Protein AF-A0A7C7SY22-F1 (afdb_monomer_lite)

Foldseek 3Di:
DDPVVVVVVCVVVVHDDDDADDLLVQLVVVPDDDDVPPRSPCCCVVPVVSSVVSVVVRVD

Secondary structure (DSSP, 8-state):
--HHHHHHHHHHTT--------HHHHHHHTTPPPPTTSTTTTHHHH-HHHHHHHHHHTT-

Radius of gyration: 15.14 Å; chains: 1; bounding box: 31×20×37 Å

pLDDT: mean 92.44, std 7.59, range [66.0, 98.56]

Sequence (60 aa):
MNRYNSLMKRVRNGECILIDGATGTEVERKGVPQLKNAWNGGAALSHPDIVRQVHQDYIN

Structure (mmCIF, N/CA/C/O backbone):
data_AF-A0A7C7SY22-F1
#
_entry.id   AF-A0A7C7SY22-F1
#
loop_
_atom_site.group_PDB
_atom_site.id
_atom_site.type_symbol
_atom_site.label_atom_id
_atom_site.label_alt_id
_atom_site.label_comp_id
_atom_site.label_asym_id
_atom_site.label_entity_id
_atom_site.label_seq_id
_atom_site.pdbx_PDB_ins_code
_atom_site.Cartn_x
_atom_site.Cartn_y
_atom_site.Cartn_z
_atom_site.occupancy
_atom_site.B_iso_or_equiv
_atom_site.auth_seq_id
_atom_site.auth_comp_id
_atom_site.auth_asym_id
_atom_site.auth_atom_id
_atom_site.pdbx_PDB_model_num
ATOM 1 N N . MET A 1 1 ? -10.282 12.028 18.853 1.00 74.38 1 MET A N 1
ATOM 2 C CA . MET A 1 1 ? -9.564 10.730 18.838 1.00 74.38 1 MET A CA 1
ATOM 3 C C . MET A 1 1 ? -8.843 10.611 17.497 1.00 74.38 1 MET A C 1
ATOM 5 O O . MET A 1 1 ? -9.505 10.814 16.490 1.00 74.38 1 MET A O 1
ATOM 9 N N . ASN A 1 2 ? -7.526 10.373 17.441 1.00 95.12 2 ASN A N 1
ATOM 10 C CA . ASN A 1 2 ? -6.818 10.268 16.151 1.00 95.12 2 ASN A CA 1
ATOM 11 C C . ASN A 1 2 ? -7.098 8.912 15.456 1.00 95.12 2 ASN A C 1
ATOM 13 O O . ASN A 1 2 ? -7.605 7.980 16.089 1.00 95.12 2 ASN A O 1
ATOM 17 N N . A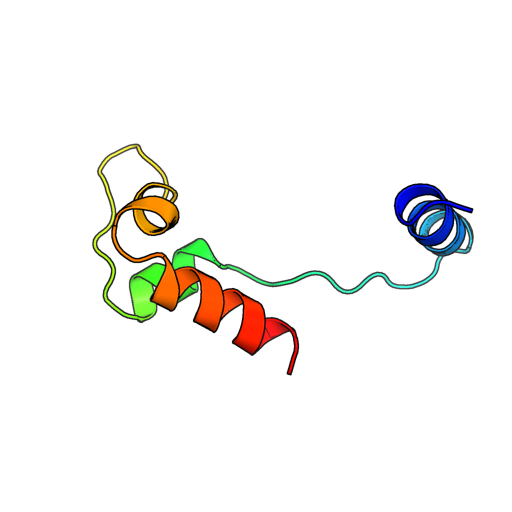RG A 1 3 ? -6.789 8.804 14.151 1.00 96.00 3 ARG A N 1
ATOM 18 C CA . ARG A 1 3 ? -7.033 7.584 13.345 1.00 96.00 3 ARG A CA 1
ATOM 19 C C . ARG A 1 3 ? -6.426 6.335 13.987 1.00 96.00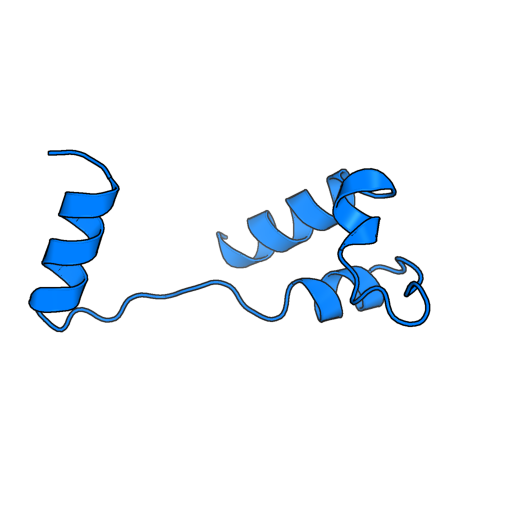 3 ARG A C 1
ATOM 21 O O . ARG A 1 3 ? -7.089 5.304 14.048 1.00 96.00 3 ARG A O 1
ATOM 28 N N . TYR A 1 4 ? -5.211 6.459 14.517 1.00 96.31 4 TYR A N 1
ATOM 29 C CA . TYR A 1 4 ? -4.514 5.380 15.213 1.00 96.31 4 TYR A CA 1
ATOM 30 C C . TYR A 1 4 ? -5.292 4.882 16.438 1.00 96.31 4 TYR A C 1
ATOM 32 O O . TYR A 1 4 ? -5.574 3.695 16.551 1.00 96.31 4 TYR A O 1
ATOM 40 N N . ASN A 1 5 ? -5.729 5.781 17.319 1.00 97.94 5 ASN A N 1
ATOM 41 C CA . ASN A 1 5 ? -6.482 5.426 18.521 1.00 97.94 5 ASN A CA 1
ATOM 42 C C . ASN A 1 5 ? -7.826 4.756 18.186 1.00 97.94 5 ASN A C 1
ATOM 44 O O . ASN A 1 5 ? -8.250 3.854 18.905 1.00 97.94 5 ASN A O 1
ATOM 48 N N . SER A 1 6 ? -8.487 5.175 17.099 1.00 97.38 6 SER A N 1
ATOM 49 C CA . SER A 1 6 ? -9.710 4.523 16.609 1.00 97.38 6 SER A CA 1
ATOM 50 C C . SER A 1 6 ? -9.436 3.086 16.149 1.00 97.38 6 SER A C 1
ATOM 52 O O . SER A 1 6 ? -10.103 2.159 16.604 1.00 97.38 6 SER A O 1
ATOM 54 N N . LEU A 1 7 ? -8.399 2.884 15.325 1.00 97.19 7 LEU A N 1
ATOM 55 C CA . LEU A 1 7 ? -7.970 1.555 14.881 1.00 97.19 7 LEU A CA 1
ATOM 56 C C . LEU A 1 7 ? -7.606 0.653 16.069 1.00 97.19 7 LEU A C 1
ATOM 58 O O . LEU A 1 7 ? -8.097 -0.467 16.166 1.00 97.19 7 LEU A O 1
ATOM 62 N N . MET A 1 8 ? -6.808 1.156 17.013 1.00 97.94 8 MET A N 1
ATOM 63 C CA . MET A 1 8 ? -6.383 0.377 18.178 1.00 97.94 8 MET A CA 1
ATOM 64 C C . MET A 1 8 ? -7.540 0.012 19.107 1.00 97.94 8 MET A C 1
ATOM 66 O O . MET A 1 8 ? -7.497 -1.041 19.739 1.00 97.94 8 MET A O 1
ATOM 70 N N . LYS A 1 9 ? -8.585 0.844 19.192 1.00 98.25 9 LYS A N 1
ATOM 71 C CA . LYS A 1 9 ? -9.807 0.487 19.921 1.00 98.25 9 LYS A CA 1
ATOM 72 C C . LYS A 1 9 ? -10.491 -0.721 19.276 1.00 98.25 9 LYS A C 1
ATOM 74 O O . LYS A 1 9 ? -10.816 -1.661 19.990 1.00 98.25 9 LYS A O 1
ATOM 79 N N . ARG A 1 10 ? -10.642 -0.720 17.948 1.00 98.06 10 ARG A N 1
ATOM 80 C CA . ARG A 1 10 ? -11.235 -1.838 17.194 1.00 98.06 10 ARG A CA 1
ATOM 81 C C . ARG A 1 10 ? -10.446 -3.135 17.383 1.00 98.06 10 ARG A C 1
ATOM 83 O O . ARG A 1 10 ? -11.023 -4.156 17.737 1.00 98.06 10 ARG A O 1
ATOM 90 N N . VAL A 1 11 ? -9.115 -3.062 17.267 1.00 98.06 11 VAL A N 1
ATOM 91 C CA . VAL A 1 11 ? -8.210 -4.200 17.527 1.00 98.06 11 VAL A CA 1
ATOM 92 C C . VAL A 1 11 ? -8.408 -4.757 18.942 1.00 98.06 11 VAL A C 1
ATOM 94 O O . VAL A 1 11 ? -8.576 -5.959 19.113 1.00 98.06 11 VAL A O 1
ATOM 97 N N . ARG A 1 12 ? -8.433 -3.895 19.969 1.00 98.31 12 ARG A N 1
ATOM 98 C CA . ARG A 1 12 ? -8.624 -4.316 21.373 1.00 98.31 12 ARG A CA 1
ATOM 99 C C . ARG A 1 12 ? -10.001 -4.915 21.648 1.00 98.31 12 ARG A C 1
ATOM 101 O O . ARG A 1 12 ? -10.127 -5.720 22.561 1.00 98.31 12 ARG A O 1
ATOM 108 N N . ASN A 1 13 ? -11.005 -4.533 20.868 1.00 98.44 13 ASN A N 1
ATOM 109 C CA . ASN A 1 13 ? -12.349 -5.093 20.949 1.00 98.44 13 ASN A CA 1
ATOM 110 C C . ASN A 1 13 ? -12.471 -6.462 20.253 1.00 98.44 13 ASN A C 1
ATOM 112 O O . ASN A 1 13 ? -13.563 -7.023 20.229 1.00 98.44 13 ASN A O 1
ATOM 116 N N . GLY A 1 14 ? -11.387 -6.993 19.674 1.00 98.25 14 GLY A N 1
ATOM 117 C CA . GLY A 1 14 ? -11.411 -8.254 18.933 1.00 98.25 14 GLY A CA 1
ATOM 118 C C . GLY A 1 14 ? -12.113 -8.152 17.577 1.00 98.25 14 GLY A C 1
ATOM 119 O O . GLY A 1 14 ? -12.512 -9.172 17.021 1.00 98.25 14 GLY A O 1
ATOM 120 N N . GLU A 1 15 ? -12.288 -6.940 17.040 1.00 98.56 15 GLU A N 1
ATOM 121 C CA . GLU A 1 15 ? -12.855 -6.767 15.703 1.00 98.56 15 GLU A CA 1
ATOM 122 C C . GLU A 1 15 ? -11.909 -7.332 14.638 1.00 98.56 15 GLU A C 1
ATOM 124 O O . GLU A 1 15 ? -10.690 -7.158 14.706 1.00 98.56 15 GLU A O 1
ATOM 129 N N . CYS A 1 16 ? -12.480 -7.948 13.602 1.00 97.50 16 CYS A N 1
ATOM 130 C CA . CYS A 1 16 ? -11.723 -8.317 12.414 1.00 97.50 16 CYS A CA 1
ATOM 131 C C . CYS A 1 16 ? -11.272 -7.048 11.672 1.00 97.50 16 CYS A C 1
ATOM 133 O O . CYS A 1 16 ? -12.095 -6.210 11.286 1.00 97.50 16 CYS A O 1
ATOM 135 N N . ILE A 1 17 ? -9.961 -6.907 11.471 1.00 97.12 17 ILE A N 1
ATOM 136 C CA . ILE A 1 17 ? -9.367 -5.813 10.702 1.00 97.12 17 ILE A CA 1
ATOM 137 C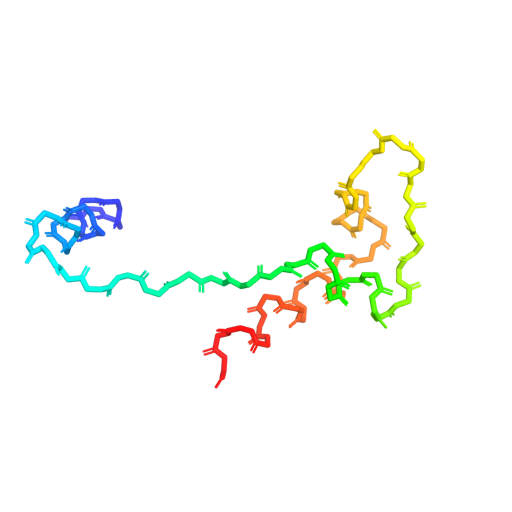 C . ILE A 1 17 ? -8.909 -6.371 9.360 1.00 97.12 17 ILE A C 1
ATOM 139 O O . ILE A 1 17 ? -7.902 -7.071 9.285 1.00 97.12 17 ILE A O 1
ATOM 143 N N . LEU A 1 18 ? -9.655 -6.048 8.305 1.00 95.25 18 LEU A N 1
ATOM 144 C CA . LEU A 1 18 ? -9.256 -6.369 6.942 1.00 95.25 18 LEU A CA 1
ATOM 145 C C . LEU A 1 18 ? -8.095 -5.462 6.512 1.00 95.25 18 LEU A C 1
ATOM 147 O O . LEU A 1 18 ? -8.151 -4.245 6.703 1.00 95.25 18 LEU A O 1
ATOM 151 N N . ILE A 1 19 ? -7.060 -6.075 5.943 1.00 95.31 19 ILE A N 1
ATOM 152 C CA . ILE A 1 19 ? -5.911 -5.407 5.324 1.00 95.31 19 ILE A CA 1
ATOM 153 C C . ILE A 1 19 ? -5.878 -5.732 3.829 1.00 95.31 19 ILE A C 1
ATOM 155 O O . ILE A 1 19 ? -6.612 -6.609 3.369 1.00 95.31 19 ILE A O 1
ATOM 159 N N . ASP A 1 20 ? -5.044 -5.018 3.079 1.00 95.19 20 ASP A N 1
ATOM 160 C CA . ASP A 1 20 ? -4.801 -5.311 1.671 1.00 95.19 20 ASP A CA 1
ATOM 161 C C . ASP A 1 20 ? -4.010 -6.618 1.480 1.00 95.19 20 ASP A C 1
ATOM 163 O O . ASP A 1 20 ? -3.576 -7.277 2.429 1.00 95.19 20 ASP A O 1
ATOM 167 N N . GLY A 1 21 ? -3.890 -7.040 0.222 1.00 95.00 21 GLY A N 1
ATOM 168 C CA . GLY A 1 21 ? -3.209 -8.274 -0.156 1.00 95.00 21 GLY A CA 1
ATOM 169 C C . GLY A 1 21 ? -1.774 -8.066 -0.644 1.00 95.00 21 GLY A C 1
ATOM 170 O O . GLY A 1 21 ? -1.065 -7.133 -0.270 1.00 95.00 21 GLY A O 1
ATOM 171 N N . ALA A 1 22 ? -1.320 -8.975 -1.508 1.00 94.00 22 ALA A N 1
ATOM 172 C CA . ALA A 1 22 ? 0.049 -9.016 -2.015 1.00 94.00 22 ALA A CA 1
ATOM 173 C C . ALA A 1 22 ? 0.333 -7.923 -3.069 1.00 94.00 22 ALA A C 1
ATOM 175 O O . ALA A 1 22 ? 0.408 -8.196 -4.267 1.00 94.00 22 ALA A O 1
ATOM 176 N N . THR A 1 23 ? 0.539 -6.678 -2.629 1.00 93.75 23 THR A N 1
ATOM 177 C CA . THR A 1 23 ? 0.775 -5.516 -3.510 1.00 93.75 23 THR A CA 1
ATOM 178 C C . THR A 1 23 ? 1.960 -5.705 -4.458 1.00 93.75 23 THR A C 1
ATOM 180 O O . THR A 1 23 ? 1.839 -5.445 -5.651 1.00 93.75 23 THR A O 1
ATOM 183 N N . GLY A 1 24 ? 3.099 -6.207 -3.968 1.00 91.25 24 GLY A N 1
ATOM 184 C CA . GLY A 1 24 ? 4.283 -6.433 -4.806 1.00 91.25 24 GLY A CA 1
ATOM 185 C C . GLY A 1 24 ? 4.046 -7.448 -5.928 1.00 91.25 24 GLY A C 1
ATOM 186 O O . GLY A 1 24 ? 4.522 -7.240 -7.041 1.00 91.25 24 GLY A O 1
ATOM 187 N N . THR A 1 25 ? 3.286 -8.508 -5.651 1.00 92.81 25 THR A N 1
ATOM 188 C CA . THR A 1 25 ? 2.931 -9.542 -6.633 1.00 92.81 25 THR A CA 1
ATOM 189 C C . THR A 1 25 ? 1.991 -8.993 -7.702 1.00 92.81 25 THR A C 1
ATOM 191 O O . THR A 1 25 ? 2.184 -9.246 -8.886 1.00 92.81 25 THR A O 1
ATOM 194 N N . GLU A 1 26 ? 0.996 -8.197 -7.309 1.00 95.31 26 GLU A N 1
ATOM 195 C CA . GLU A 1 26 ? 0.046 -7.602 -8.257 1.00 95.31 26 GLU A CA 1
ATOM 196 C C . GLU A 1 26 ? 0.693 -6.525 -9.138 1.00 95.31 26 GLU A C 1
ATOM 198 O O . GLU A 1 26 ? 0.379 -6.406 -10.321 1.00 95.31 26 GLU A O 1
ATOM 203 N N . VAL A 1 27 ? 1.658 -5.783 -8.596 1.00 94.81 27 VAL A N 1
ATOM 204 C CA . VAL A 1 27 ? 2.487 -4.841 -9.358 1.00 94.81 27 VAL A CA 1
ATOM 205 C C . VAL A 1 27 ? 3.312 -5.561 -10.432 1.00 94.81 27 VAL A C 1
ATOM 207 O O . VAL A 1 27 ? 3.332 -5.125 -11.584 1.00 94.81 27 VAL A O 1
ATOM 210 N N . GLU A 1 28 ? 3.941 -6.689 -10.091 1.00 93.00 28 GLU A N 1
ATOM 211 C CA . GLU A 1 28 ? 4.663 -7.526 -11.058 1.00 93.00 28 GLU A CA 1
ATOM 212 C C . GLU A 1 28 ? 3.718 -8.113 -12.115 1.00 93.00 28 GLU A C 1
ATOM 214 O O . GLU A 1 28 ? 4.006 -8.065 -13.310 1.00 93.00 28 GLU A O 1
ATOM 219 N N . ARG A 1 29 ? 2.539 -8.589 -11.698 1.00 94.44 29 ARG A N 1
ATOM 220 C CA . ARG A 1 29 ? 1.499 -9.115 -12.596 1.00 94.44 29 ARG A CA 1
ATOM 221 C C . ARG A 1 29 ? 1.012 -8.082 -13.613 1.00 94.44 29 ARG A C 1
ATOM 223 O O . ARG A 1 29 ? 0.658 -8.445 -14.731 1.00 94.44 29 ARG A O 1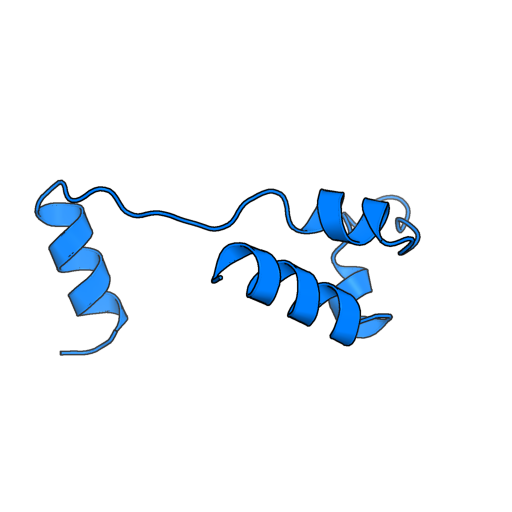
ATOM 230 N N . LYS A 1 30 ? 1.014 -6.801 -13.236 1.00 94.69 30 LYS A N 1
ATOM 231 C CA . LYS A 1 30 ? 0.695 -5.662 -14.112 1.00 94.69 30 LYS A CA 1
ATOM 232 C C . LYS A 1 30 ? 1.890 -5.204 -14.970 1.00 94.69 30 LYS A C 1
ATOM 234 O O . LYS A 1 30 ? 1.785 -4.196 -15.660 1.00 94.69 30 LYS A O 1
ATOM 239 N N . GLY A 1 31 ? 2.997 -5.952 -14.973 1.00 93.25 31 GLY A N 1
ATOM 240 C CA . GLY A 1 31 ? 4.118 -5.787 -15.900 1.00 93.25 31 GLY A CA 1
ATOM 241 C C . GLY A 1 31 ? 5.280 -4.941 -15.381 1.00 93.25 31 GLY A C 1
ATOM 242 O O . GLY A 1 31 ? 6.194 -4.646 -16.151 1.00 93.25 31 GLY A O 1
ATOM 243 N N . VAL A 1 32 ? 5.281 -4.545 -14.104 1.00 93.50 32 VAL A N 1
ATOM 244 C CA . VAL A 1 32 ? 6.408 -3.791 -13.539 1.00 93.50 32 VAL A CA 1
ATOM 245 C C . VAL A 1 32 ? 7.591 -4.738 -13.312 1.00 93.50 32 VAL A C 1
ATOM 247 O O . VAL A 1 32 ? 7.438 -5.736 -12.603 1.00 93.50 32 VAL A O 1
ATOM 250 N N . PRO A 1 33 ? 8.777 -4.451 -13.879 1.00 88.38 33 PRO A N 1
ATOM 251 C CA . PRO A 1 33 ? 9.924 -5.336 -13.749 1.00 88.38 33 PRO A CA 1
ATOM 252 C C . PRO A 1 33 ? 10.425 -5.378 -12.304 1.00 88.38 33 PRO A C 1
ATOM 254 O O . PRO A 1 33 ? 10.580 -4.345 -11.646 1.00 88.38 33 PRO A O 1
ATOM 257 N N . GLN A 1 34 ? 10.744 -6.581 -11.830 1.00 83.62 34 GLN A N 1
ATOM 258 C CA . GLN A 1 34 ? 11.409 -6.750 -10.546 1.00 83.62 34 GLN A CA 1
ATOM 259 C C . GLN A 1 34 ? 12.831 -6.182 -10.590 1.00 83.62 34 GLN A C 1
ATOM 261 O O . GLN A 1 34 ? 13.597 -6.399 -11.532 1.00 83.62 34 GLN A O 1
ATOM 266 N N . LEU A 1 35 ? 13.216 -5.508 -9.510 1.00 80.62 35 LEU A N 1
ATOM 267 C CA . LEU A 1 35 ? 14.600 -5.127 -9.271 1.00 80.62 35 LEU A CA 1
ATOM 268 C C . LEU A 1 35 ? 15.301 -6.235 -8.486 1.00 80.62 35 LEU A C 1
ATOM 270 O O . LEU A 1 35 ? 14.851 -6.633 -7.408 1.00 80.62 35 LEU A O 1
ATOM 274 N N . LYS A 1 36 ? 16.442 -6.700 -9.004 1.00 78.38 36 LYS A N 1
ATOM 275 C CA . LYS A 1 36 ? 17.266 -7.709 -8.332 1.00 78.38 36 LYS A CA 1
ATOM 276 C C . LYS A 1 36 ? 17.604 -7.240 -6.912 1.00 78.38 36 LYS A C 1
ATOM 278 O O . LYS A 1 36 ? 18.169 -6.165 -6.738 1.00 78.38 36 LYS A O 1
ATOM 283 N N . ASN A 1 37 ? 17.271 -8.056 -5.913 1.00 77.69 37 ASN A N 1
ATOM 284 C CA . ASN A 1 37 ? 17.499 -7.802 -4.483 1.00 77.69 37 ASN A CA 1
ATOM 285 C C . ASN A 1 37 ? 16.807 -6.553 -3.893 1.00 77.69 37 ASN A C 1
ATOM 287 O O . ASN A 1 37 ? 17.140 -6.177 -2.773 1.00 77.69 37 ASN A O 1
ATOM 291 N N . ALA A 1 38 ? 15.861 -5.914 -4.592 1.00 70.44 38 ALA A N 1
ATOM 292 C CA . ALA A 1 38 ? 15.225 -4.679 -4.111 1.00 70.44 38 ALA A CA 1
ATOM 293 C C . ALA A 1 38 ? 13.710 -4.802 -3.873 1.00 70.44 38 ALA A C 1
ATOM 295 O O . ALA A 1 38 ? 13.036 -3.773 -3.882 1.00 70.44 38 ALA A O 1
ATOM 296 N N . TRP A 1 39 ? 13.201 -6.038 -3.701 1.00 66.00 39 TRP A N 1
ATOM 297 C CA . TRP A 1 39 ? 11.800 -6.405 -3.402 1.00 66.00 39 TRP A CA 1
ATOM 298 C C . TRP A 1 39 ? 10.796 -5.334 -3.844 1.00 66.00 39 TRP A C 1
ATOM 300 O O . TRP A 1 39 ? 10.497 -4.474 -3.034 1.00 66.00 39 TRP A O 1
ATOM 310 N N . ASN A 1 40 ? 10.342 -5.340 -5.106 1.00 72.31 40 ASN A N 1
ATOM 311 C CA . ASN A 1 40 ? 9.306 -4.510 -5.778 1.00 72.31 40 ASN A CA 1
ATOM 312 C C . ASN A 1 40 ? 9.025 -3.052 -5.323 1.00 72.31 40 ASN A C 1
ATOM 314 O O . ASN A 1 40 ? 8.123 -2.410 -5.855 1.00 72.31 40 ASN A O 1
ATO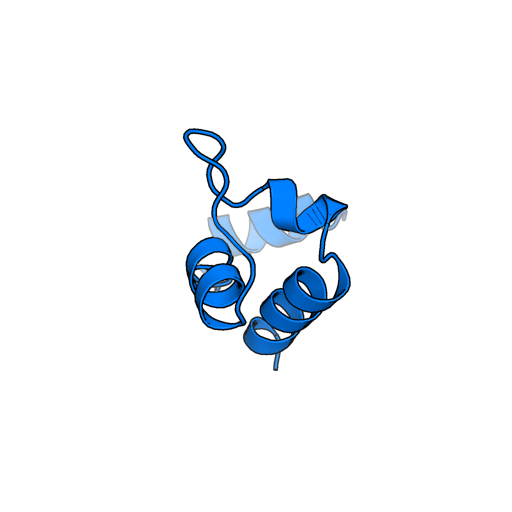M 318 N N . GLY A 1 41 ? 9.805 -2.457 -4.423 1.00 81.50 41 GLY A N 1
ATOM 319 C CA . GLY A 1 41 ? 9.586 -1.136 -3.845 1.00 81.50 41 GLY A CA 1
ATOM 320 C C . GLY A 1 41 ? 9.947 -0.036 -4.830 1.00 81.50 41 GLY A C 1
ATOM 321 O O . GLY A 1 41 ? 9.354 1.039 -4.807 1.00 81.50 41 GLY A O 1
ATOM 322 N N . GLY A 1 42 ? 10.842 -0.335 -5.779 1.00 88.06 42 GLY A N 1
ATOM 323 C CA . GLY A 1 42 ? 11.155 0.549 -6.901 1.00 88.06 42 GLY A CA 1
ATOM 324 C C . GLY A 1 42 ? 9.948 0.870 -7.789 1.00 88.06 42 GLY A C 1
ATOM 325 O O . GLY A 1 42 ? 9.967 1.878 -8.497 1.00 88.06 42 GLY A O 1
ATOM 326 N N . ALA A 1 43 ? 8.870 0.081 -7.724 1.00 92.25 43 ALA A N 1
ATOM 327 C CA . ALA A 1 43 ? 7.625 0.375 -8.424 1.00 92.25 43 ALA A CA 1
ATOM 328 C C . ALA A 1 43 ? 6.990 1.691 -7.962 1.00 92.25 43 ALA A C 1
ATOM 330 O O . ALA A 1 43 ? 6.444 2.419 -8.781 1.00 92.25 43 ALA A O 1
ATOM 331 N N . ALA A 1 44 ? 7.118 2.046 -6.679 1.00 92.25 44 ALA A N 1
ATOM 332 C CA . ALA A 1 44 ? 6.562 3.292 -6.155 1.00 92.25 44 ALA A CA 1
ATOM 333 C C . ALA A 1 44 ? 7.222 4.541 -6.766 1.00 92.25 44 ALA A C 1
ATOM 335 O O . ALA A 1 44 ? 6.590 5.590 -6.835 1.00 92.25 44 ALA A O 1
ATOM 336 N N . LEU A 1 45 ? 8.474 4.429 -7.224 1.00 92.19 45 LEU A N 1
ATOM 337 C CA . LEU A 1 45 ? 9.194 5.510 -7.905 1.00 92.19 45 LEU A CA 1
ATOM 338 C C . LEU A 1 45 ? 9.036 5.447 -9.429 1.00 92.19 45 LEU A C 1
ATOM 340 O O . LEU A 1 45 ? 8.884 6.479 -10.070 1.00 92.19 45 LEU A O 1
ATOM 344 N N . SER A 1 46 ? 9.089 4.246 -10.009 1.00 92.75 46 SER A N 1
ATOM 345 C CA . SER A 1 46 ? 9.093 4.055 -11.468 1.00 92.75 46 SER A CA 1
ATOM 346 C C . SER A 1 46 ? 7.697 4.001 -12.094 1.00 92.75 46 SER A C 1
ATOM 348 O O . SER A 1 46 ? 7.514 4.492 -13.201 1.00 92.75 46 SER A O 1
ATOM 350 N N . HIS A 1 47 ? 6.722 3.413 -11.396 1.00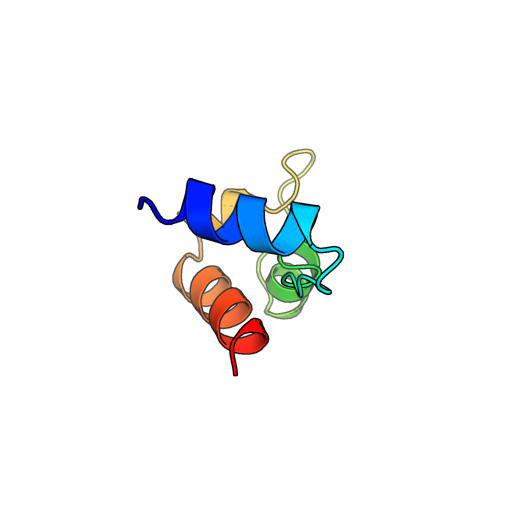 95.44 47 HIS A N 1
ATOM 351 C CA . HIS A 1 47 ? 5.353 3.182 -11.869 1.00 95.44 47 HIS A CA 1
ATOM 352 C C . HIS A 1 47 ? 4.319 3.493 -10.763 1.00 95.44 47 HIS A C 1
ATOM 354 O O . HIS A 1 47 ? 3.504 2.630 -10.411 1.00 95.44 47 HIS A O 1
ATOM 360 N N . PRO A 1 48 ? 4.326 4.713 -10.187 1.00 96.31 48 PRO A N 1
ATOM 361 C CA . PRO A 1 48 ? 3.474 5.068 -9.047 1.00 96.31 48 PRO A CA 1
ATOM 362 C C . PRO A 1 48 ? 1.977 4.882 -9.322 1.00 96.31 48 PRO A C 1
ATOM 364 O O . PRO A 1 48 ? 1.219 4.552 -8.410 1.00 96.31 48 PRO A O 1
ATOM 367 N N . ASP A 1 49 ? 1.543 5.059 -10.570 1.00 98.06 49 ASP A N 1
ATOM 368 C CA . ASP A 1 49 ? 0.137 4.915 -10.950 1.00 98.06 49 ASP A CA 1
ATOM 369 C C . ASP A 1 49 ? -0.335 3.458 -10.884 1.00 98.06 49 ASP A C 1
ATOM 371 O O . ASP A 1 49 ? -1.451 3.200 -10.438 1.00 98.06 49 ASP A O 1
ATOM 375 N N . ILE A 1 50 ? 0.533 2.498 -11.224 1.00 96.75 50 ILE A N 1
ATOM 376 C CA . ILE A 1 50 ? 0.232 1.065 -11.092 1.00 96.75 50 ILE A CA 1
ATOM 377 C C . ILE A 1 50 ? 0.114 0.689 -9.613 1.00 96.75 50 ILE A C 1
ATOM 379 O O . ILE A 1 50 ? -0.828 -0.001 -9.230 1.00 96.75 50 ILE A O 1
ATOM 383 N N . VAL A 1 51 ? 1.024 1.182 -8.766 1.00 96.19 51 VAL A N 1
ATOM 384 C CA . VAL A 1 51 ? 0.963 0.955 -7.311 1.00 96.19 51 VAL A CA 1
ATOM 385 C C . VAL A 1 51 ? -0.320 1.543 -6.719 1.00 96.19 51 VAL A C 1
ATOM 387 O O . VAL A 1 51 ? -0.995 0.886 -5.927 1.00 96.19 51 VAL A O 1
ATOM 390 N N . ARG A 1 52 ? -0.702 2.758 -7.137 1.00 96.94 52 ARG A N 1
ATOM 391 C CA . ARG A 1 52 ? -1.964 3.382 -6.719 1.00 96.94 52 ARG A CA 1
ATOM 392 C C . ARG A 1 52 ? -3.166 2.539 -7.134 1.00 96.94 52 ARG A C 1
ATOM 394 O O . ARG A 1 52 ? -4.035 2.312 -6.297 1.00 96.94 52 ARG A O 1
ATOM 401 N N . GLN A 1 53 ? -3.193 2.063 -8.379 1.00 97.56 53 GLN A N 1
ATOM 402 C CA . GLN A 1 53 ? -4.284 1.230 -8.875 1.00 97.56 53 GLN A CA 1
ATOM 403 C C . GLN A 1 53 ? -4.398 -0.070 -8.076 1.00 97.56 53 GLN A C 1
ATOM 405 O O . GLN A 1 53 ? -5.495 -0.428 -7.676 1.00 97.56 53 GLN A O 1
ATOM 410 N N . VAL A 1 54 ? -3.284 -0.740 -7.764 1.00 96.69 54 VAL A N 1
ATOM 411 C CA . VAL A 1 54 ? -3.303 -1.961 -6.939 1.00 96.69 54 VAL A CA 1
ATOM 412 C C . VAL A 1 54 ? -3.901 -1.696 -5.553 1.00 96.69 54 VAL A C 1
ATOM 414 O O . VAL A 1 54 ? -4.739 -2.466 -5.097 1.00 96.69 54 VAL A O 1
ATOM 417 N N . HIS A 1 55 ? -3.538 -0.595 -4.886 1.00 97.12 55 HIS A N 1
ATOM 418 C CA . HIS A 1 55 ? -4.169 -0.244 -3.607 1.00 97.12 55 HIS A CA 1
ATOM 419 C C . HIS A 1 55 ? -5.661 0.093 -3.754 1.00 97.12 55 HIS A C 1
ATOM 421 O O . HIS A 1 55 ? -6.442 -0.241 -2.868 1.00 97.12 55 HIS A O 1
ATOM 427 N N . GLN A 1 56 ? -6.070 0.739 -4.851 1.00 97.00 56 GLN A N 1
ATOM 428 C CA . GLN A 1 56 ? -7.485 1.002 -5.142 1.00 97.00 56 GLN A CA 1
ATOM 429 C C . GLN A 1 56 ? -8.268 -0.293 -5.397 1.00 97.00 56 GLN A C 1
ATOM 431 O O . GLN A 1 56 ? -9.399 -0.405 -4.932 1.00 97.00 56 GLN A O 1
ATOM 436 N N . ASP A 1 57 ? -7.658 -1.273 -6.067 1.00 96.56 57 ASP A N 1
ATOM 437 C CA . ASP A 1 57 ? -8.252 -2.585 -6.347 1.00 96.56 57 ASP A CA 1
ATOM 438 C C . ASP A 1 57 ? -8.550 -3.369 -5.048 1.00 96.56 57 ASP A C 1
ATOM 440 O O . ASP A 1 57 ? -9.478 -4.165 -5.027 1.00 96.56 57 ASP A O 1
ATOM 444 N N . TYR A 1 58 ? -7.818 -3.128 -3.949 1.00 97.00 58 TYR A N 1
ATOM 445 C CA . TYR A 1 58 ? -8.103 -3.728 -2.631 1.00 97.00 58 TYR A CA 1
ATOM 446 C C . TYR A 1 58 ? -9.150 -2.971 -1.798 1.00 97.00 58 TYR A C 1
ATOM 448 O O . TYR A 1 58 ? -9.594 -3.479 -0.767 1.00 97.00 58 TYR A O 1
ATOM 456 N N . ILE A 1 59 ? -9.498 -1.742 -2.186 1.00 95.00 59 ILE A N 1
ATOM 457 C CA . ILE A 1 59 ? -10.483 -0.914 -1.473 1.00 95.00 59 ILE A CA 1
ATOM 458 C C . ILE A 1 59 ? -11.901 -1.140 -2.015 1.00 95.00 59 ILE A C 1
ATOM 460 O O . ILE A 1 59 ? -12.853 -1.049 -1.238 1.00 95.00 59 ILE A O 1
ATOM 464 N N . ASN A 1 60 ? -12.028 -1.375 -3.324 1.00 87.25 60 ASN A N 1
ATOM 465 C CA . ASN A 1 60 ? -13.304 -1.545 -4.030 1.00 87.25 60 ASN A CA 1
ATOM 466 C C . ASN A 1 60 ? -13.770 -3.003 -4.038 1.00 87.25 60 ASN A C 1
ATOM 468 O O . ASN A 1 60 ? -15.005 -3.202 -4.010 1.00 87.25 60 ASN A O 1
#